Protein AF-A0A1I5ARP0-F1 (afdb_monomer)

pLDDT: mean 75.8, std 14.24, range [38.06, 91.44]

InterPro domains:
  IPR007539 Domain of unknown function DUF551 [PF04448] (10-69)

Sequence (82 aa):
ENKKTQGIPWVSVKERMPEDDGGFSPLCLVYYTYTGGYGQSITSIGYDWWDSDKDEWTKHDNSEVTHWCYMDDIPAPVTQEN

Nearest PDB structures (foldseek):
  5zlu-assembly1_m  TM=5.055E-01  e=8.424E+00  Thermus thermophilus HB8
  7ohp-assembly1_S  TM=3.778E-01  e=9.456E+00  Saccharomyces cerevisiae S288C
  5i2s-assembly1_A  TM=2.481E-01  e=4.462E+00  Vesicular stomatitis Indiana virus strain Mudd-Summers

Mean predicted aligned error: 8.74 Å

Foldseek 3Di:
DPPPQPDAPKDFVVVDDDDDPPPFFFKKWFWWWDQDPVRDIDIDIDIDTDDVPPVVVVVCVVTMTTIIDGPVRNDDDDDPPD

Radius of gyration: 15.47 Å; Cα contacts (8 Å, |Δi|>4): 114; chains: 1; bounding box: 44×41×32 Å

Structure (mmCIF, N/CA/C/O backbone):
data_AF-A0A1I5ARP0-F1
#
_entry.id   AF-A0A1I5ARP0-F1
#
loop_
_atom_site.group_PDB
_atom_site.id
_atom_site.type_symbol
_atom_site.label_atom_id
_atom_site.label_alt_id
_atom_site.label_comp_id
_atom_site.label_asym_id
_atom_site.label_entity_id
_atom_site.label_seq_id
_atom_site.pdbx_PDB_ins_code
_atom_site.Cartn_x
_atom_site.Cartn_y
_atom_site.Cartn_z
_atom_site.occupancy
_atom_site.B_iso_or_equiv
_atom_site.auth_seq_id
_atom_site.auth_comp_id
_atom_site.auth_asym_id
_atom_site.auth_atom_id
_atom_site.pdbx_PDB_model_num
ATOM 1 N N . GLU A 1 1 ? -22.201 -18.635 13.906 1.00 38.06 1 GLU A N 1
ATOM 2 C CA . GLU A 1 1 ? -20.785 -18.222 13.816 1.00 38.06 1 GLU A CA 1
ATOM 3 C C . GLU A 1 1 ? -20.690 -16.821 13.238 1.00 38.06 1 GLU A C 1
ATOM 5 O O . GLU A 1 1 ? -21.390 -16.519 12.279 1.00 38.06 1 GLU A O 1
ATOM 10 N N . ASN A 1 2 ? -19.880 -15.953 13.845 1.00 38.34 2 ASN A N 1
ATOM 11 C CA . ASN A 1 2 ? -19.624 -14.608 13.335 1.00 38.34 2 ASN A CA 1
ATOM 12 C C . ASN A 1 2 ? -18.767 -14.760 12.069 1.00 38.34 2 ASN A C 1
ATOM 14 O O . ASN A 1 2 ? -17.605 -15.159 12.177 1.00 38.34 2 ASN A O 1
ATOM 18 N N . LYS A 1 3 ? -19.339 -14.521 10.881 1.00 43.78 3 LYS A N 1
ATOM 19 C CA . LYS A 1 3 ? -18.591 -14.510 9.616 1.00 43.78 3 LYS A CA 1
ATOM 20 C C . LYS A 1 3 ? -17.537 -13.406 9.727 1.00 43.78 3 LYS A C 1
ATOM 22 O O . LYS A 1 3 ? -17.854 -12.233 9.566 1.00 43.78 3 LYS A O 1
ATOM 27 N N . LYS A 1 4 ? -16.299 -13.773 10.078 1.00 49.19 4 LYS A N 1
ATOM 28 C CA . LYS A 1 4 ? -15.154 -12.864 10.015 1.00 49.19 4 LYS A CA 1
ATOM 29 C C . LYS A 1 4 ? -15.045 -12.429 8.558 1.00 49.19 4 LYS A C 1
ATOM 31 O O . LYS A 1 4 ? -14.709 -13.249 7.710 1.00 49.19 4 LYS A O 1
ATOM 36 N N . THR A 1 5 ? -15.353 -11.172 8.266 1.00 53.78 5 THR A N 1
ATOM 37 C CA . TH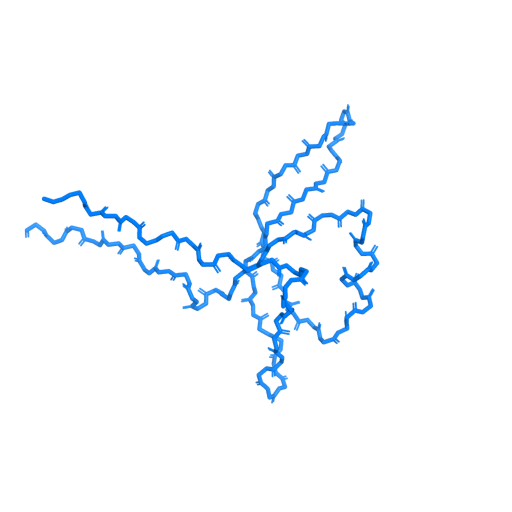R A 1 5 ? -14.865 -10.522 7.051 1.00 53.78 5 THR A CA 1
ATOM 38 C C . THR A 1 5 ? -13.358 -10.753 7.019 1.00 53.78 5 THR A C 1
ATOM 40 O O . THR A 1 5 ? -12.660 -10.310 7.935 1.00 53.78 5 THR A O 1
ATOM 43 N N . GLN A 1 6 ? -12.864 -11.527 6.048 1.00 64.19 6 GLN A N 1
ATOM 44 C CA . GLN A 1 6 ? -11.429 -11.599 5.793 1.00 64.19 6 GLN A CA 1
ATOM 45 C C . GLN A 1 6 ? -10.989 -10.161 5.505 1.00 64.19 6 GLN A C 1
ATOM 47 O O . GLN A 1 6 ? -11.528 -9.513 4.612 1.00 64.19 6 GLN A O 1
ATOM 52 N N . GLY A 1 7 ? -10.143 -9.609 6.374 1.00 79.50 7 GLY A N 1
ATOM 53 C CA . GLY A 1 7 ? -9.648 -8.247 6.214 1.00 79.50 7 GLY A CA 1
ATOM 54 C C . GLY A 1 7 ? -8.771 -8.142 4.970 1.00 79.50 7 GLY A C 1
ATOM 55 O O . GLY A 1 7 ? -8.241 -9.146 4.498 1.00 79.50 7 GLY A O 1
ATOM 56 N N . ILE A 1 8 ? -8.609 -6.921 4.464 1.00 86.56 8 ILE A N 1
ATOM 57 C CA . ILE A 1 8 ? -7.671 -6.627 3.377 1.00 86.56 8 ILE A CA 1
ATOM 58 C C . ILE A 1 8 ? -6.254 -7.056 3.812 1.00 86.56 8 ILE A C 1
ATOM 60 O O . ILE A 1 8 ? -5.844 -6.698 4.925 1.00 86.56 8 ILE A O 1
ATOM 64 N N . PRO A 1 9 ? -5.509 -7.807 2.980 1.00 90.50 9 PRO A N 1
ATOM 65 C CA . PRO A 1 9 ? -4.189 -8.327 3.327 1.00 90.50 9 PRO A CA 1
ATOM 66 C C . PRO A 1 9 ? -3.105 -7.255 3.148 1.00 90.50 9 PRO A C 1
ATOM 68 O O . PRO A 1 9 ? -2.271 -7.324 2.252 1.00 90.50 9 PRO A O 1
ATOM 71 N N . TRP A 1 10 ? -3.131 -6.234 4.002 1.00 90.38 10 TRP A N 1
ATOM 72 C CA . TRP A 1 10 ? -2.151 -5.151 3.975 1.00 90.38 10 TRP A CA 1
ATOM 73 C C . TRP A 1 10 ? -0.720 -5.658 4.195 1.00 90.38 10 TRP A C 1
ATOM 75 O O . TRP A 1 10 ? -0.437 -6.344 5.176 1.00 90.38 10 TRP A O 1
ATOM 85 N N . VAL A 1 11 ? 0.187 -5.240 3.318 1.00 89.56 11 VAL A N 1
ATOM 86 C CA . VAL A 1 11 ? 1.632 -5.466 3.380 1.00 89.56 11 VAL A CA 1
ATOM 87 C C . VAL A 1 11 ? 2.316 -4.132 3.638 1.00 89.56 11 VAL A C 1
ATOM 89 O O . VAL A 1 11 ? 2.034 -3.141 2.966 1.00 89.56 11 VAL A O 1
ATOM 92 N N . SER A 1 12 ? 3.217 -4.087 4.616 1.00 86.75 12 SER A N 1
ATOM 93 C CA . SER A 1 12 ? 4.025 -2.894 4.872 1.00 86.75 12 SER A CA 1
ATOM 94 C C . SER A 1 12 ? 5.054 -2.702 3.758 1.00 86.75 12 SER A C 1
ATOM 96 O O . SER A 1 12 ? 5.815 -3.621 3.451 1.00 86.75 12 SER A O 1
ATOM 98 N N . VAL A 1 13 ? 5.157 -1.483 3.219 1.00 80.75 13 VAL A N 1
ATOM 99 C CA . VAL A 1 13 ? 6.186 -1.134 2.213 1.00 80.75 13 VAL A CA 1
ATOM 100 C C . VAL A 1 13 ? 7.615 -1.342 2.735 1.00 80.75 13 VAL A C 1
ATOM 102 O O . VAL A 1 13 ? 8.543 -1.547 1.958 1.00 80.75 13 VAL A O 1
ATOM 105 N N . LYS A 1 14 ? 7.802 -1.321 4.064 1.00 81.19 14 LYS A N 1
ATOM 106 C CA . LYS A 1 14 ? 9.100 -1.572 4.713 1.00 81.19 14 LYS A CA 1
ATOM 107 C C . LYS A 1 14 ? 9.477 -3.049 4.739 1.00 81.19 14 LYS A C 1
ATOM 109 O O . LYS A 1 14 ? 10.655 -3.368 4.850 1.00 81.19 14 LYS A O 1
ATOM 114 N N . GLU A 1 15 ? 8.488 -3.936 4.701 1.00 85.25 15 GLU A N 1
ATOM 115 C CA . GLU A 1 15 ? 8.711 -5.382 4.695 1.00 85.25 15 GLU A CA 1
ATOM 116 C C . GLU A 1 15 ? 8.962 -5.875 3.277 1.00 85.25 15 GLU A C 1
ATOM 118 O O . GLU A 1 15 ? 9.904 -6.629 3.034 1.00 85.25 15 GLU A O 1
ATOM 123 N N . ARG A 1 16 ? 8.115 -5.442 2.338 1.00 84.62 16 ARG A N 1
ATOM 124 C CA . ARG A 1 16 ? 8.202 -5.837 0.937 1.00 84.62 16 ARG A CA 1
ATOM 125 C C . ARG A 1 16 ? 7.516 -4.807 0.050 1.00 84.62 16 ARG A C 1
ATOM 127 O O . ARG A 1 16 ? 6.451 -4.299 0.391 1.00 84.62 16 ARG A O 1
ATOM 134 N N . MET A 1 17 ? 8.105 -4.570 -1.113 1.00 82.00 17 MET A N 1
ATOM 135 C CA . MET A 1 17 ? 7.500 -3.805 -2.200 1.00 82.00 17 MET A CA 1
ATOM 136 C C . MET A 1 17 ? 6.805 -4.746 -3.199 1.00 82.00 17 MET A C 1
ATOM 138 O O . MET A 1 17 ? 7.224 -5.903 -3.295 1.00 82.00 17 MET A O 1
ATOM 142 N N . PRO A 1 18 ? 5.779 -4.298 -3.942 1.00 80.38 18 PRO A N 1
ATOM 143 C CA . PRO A 1 18 ? 5.207 -5.092 -5.021 1.00 80.38 18 PRO A CA 1
ATOM 144 C C . PRO A 1 18 ? 6.271 -5.534 -6.035 1.00 80.38 18 PRO A C 1
ATOM 146 O O . PRO A 1 18 ? 7.315 -4.901 -6.216 1.00 80.38 18 PRO A O 1
ATOM 149 N N . GLU A 1 19 ? 6.020 -6.669 -6.669 1.00 81.38 19 GLU A N 1
ATOM 150 C CA . GLU A 1 19 ? 6.899 -7.267 -7.671 1.00 81.38 19 GLU A CA 1
ATOM 151 C C . GLU A 1 19 ? 6.282 -7.055 -9.054 1.00 81.38 19 GLU A C 1
ATOM 153 O O . GLU A 1 19 ? 5.069 -7.155 -9.209 1.00 81.38 19 GLU A O 1
ATOM 158 N N . ASP A 1 20 ? 7.112 -6.739 -10.047 1.00 71.19 20 ASP A N 1
ATOM 159 C CA . ASP A 1 20 ? 6.683 -6.666 -11.447 1.00 71.19 20 ASP A CA 1
ATOM 160 C C . ASP A 1 20 ? 6.368 -8.083 -11.954 1.00 71.19 20 ASP A C 1
ATOM 162 O O . ASP A 1 20 ? 7.225 -8.971 -11.884 1.00 71.19 20 ASP A O 1
ATOM 166 N N . ASP A 1 21 ? 5.150 -8.299 -12.455 1.00 67.00 21 ASP A N 1
ATOM 167 C CA . ASP A 1 21 ? 4.707 -9.587 -12.999 1.00 67.00 21 ASP A CA 1
ATOM 168 C C . ASP A 1 21 ? 4.972 -9.671 -14.510 1.00 67.00 21 ASP A C 1
ATOM 170 O O . ASP A 1 21 ? 4.072 -9.703 -15.350 1.00 67.00 21 ASP A O 1
ATOM 174 N N . GLY A 1 22 ? 6.254 -9.679 -14.876 1.00 63.88 22 GLY A N 1
ATOM 175 C CA . GLY A 1 22 ? 6.668 -9.989 -16.245 1.00 63.88 22 GLY A CA 1
ATOM 176 C C . GLY A 1 22 ? 6.354 -8.908 -17.285 1.00 63.88 22 GLY A C 1
ATOM 177 O O . GLY A 1 22 ? 6.220 -9.239 -18.466 1.00 63.88 22 GLY A O 1
ATOM 178 N N . GLY A 1 23 ? 6.292 -7.633 -16.881 1.00 67.56 23 GLY A N 1
ATOM 179 C CA . GLY A 1 23 ? 6.222 -6.481 -17.787 1.00 67.56 23 GLY A CA 1
ATOM 180 C C . GLY A 1 23 ? 4.949 -5.643 -17.675 1.00 67.56 23 GLY A C 1
ATOM 181 O O . GLY A 1 23 ? 4.771 -4.717 -18.470 1.00 67.56 23 GLY A O 1
ATOM 182 N N . PHE A 1 24 ? 4.077 -5.945 -16.712 1.00 71.81 24 PHE A N 1
ATOM 183 C CA . PHE A 1 24 ? 2.935 -5.107 -16.365 1.00 71.81 24 PHE A CA 1
ATOM 184 C C . PHE A 1 24 ? 3.025 -4.691 -14.902 1.00 71.81 24 PHE A C 1
ATOM 186 O O . PHE A 1 24 ? 3.063 -5.527 -14.002 1.00 71.81 24 PHE A O 1
ATOM 193 N N . SER A 1 25 ? 2.985 -3.380 -14.679 1.00 77.50 25 SER A N 1
ATOM 194 C CA . SER A 1 25 ? 2.819 -2.796 -13.355 1.00 77.50 25 SER A CA 1
ATOM 195 C C . SER A 1 25 ? 1.546 -3.330 -12.695 1.00 77.50 25 SER A C 1
ATOM 197 O O . SER A 1 25 ? 0.460 -3.109 -13.243 1.00 77.50 25 SER A O 1
ATOM 199 N N . PRO A 1 26 ? 1.625 -4.024 -11.546 1.00 83.12 26 PRO A N 1
ATOM 200 C CA . PRO A 1 26 ? 0.429 -4.477 -10.855 1.00 83.12 26 PRO A CA 1
ATOM 201 C C . PRO A 1 26 ? -0.347 -3.290 -10.271 1.00 83.12 26 PRO A C 1
ATOM 203 O O . PRO A 1 26 ? 0.238 -2.291 -9.845 1.00 83.12 26 PRO A O 1
ATOM 206 N N . LEU A 1 27 ? -1.678 -3.407 -10.232 1.00 86.81 27 LEU A N 1
ATOM 207 C CA . LEU A 1 27 ? -2.545 -2.429 -9.574 1.00 86.81 27 LEU A CA 1
ATOM 208 C C . LEU A 1 27 ? -2.639 -2.734 -8.078 1.00 86.81 27 LEU A C 1
ATOM 210 O O . LEU A 1 27 ? -3.089 -3.810 -7.670 1.00 86.81 27 LEU A O 1
ATOM 214 N N . CYS A 1 28 ? -2.281 -1.751 -7.264 1.00 88.69 28 CYS A N 1
ATOM 215 C CA . CYS A 1 28 ? -2.270 -1.854 -5.816 1.00 88.69 28 CYS A CA 1
ATOM 216 C C . CYS A 1 28 ? -3.314 -0.926 -5.191 1.00 88.69 28 CYS A C 1
ATOM 218 O O . CYS A 1 28 ? -3.516 0.213 -5.615 1.00 88.69 28 CYS A O 1
ATOM 220 N N . LEU A 1 29 ? -3.946 -1.404 -4.123 1.00 90.56 29 LEU A N 1
ATOM 221 C CA . LEU A 1 29 ? -4.619 -0.553 -3.152 1.00 90.56 29 LEU A CA 1
ATOM 222 C C . LEU A 1 29 ? -3.570 -0.075 -2.147 1.00 90.56 29 LEU A C 1
ATOM 224 O O . LEU A 1 29 ? -2.871 -0.900 -1.561 1.00 90.56 29 LEU A O 1
ATOM 228 N N . VAL A 1 30 ? -3.476 1.231 -1.915 1.00 88.25 30 VAL A N 1
ATOM 229 C CA . VAL A 1 30 ? -2.467 1.834 -1.035 1.00 88.25 30 VAL A CA 1
ATOM 230 C C . VAL A 1 30 ? -3.112 2.559 0.139 1.00 88.25 30 VAL A C 1
ATOM 232 O O . VAL A 1 30 ? -4.128 3.231 -0.017 1.00 88.25 30 VAL A O 1
ATOM 235 N N . TYR A 1 31 ? -2.518 2.438 1.324 1.00 88.19 31 TYR A N 1
ATOM 236 C CA . TYR A 1 31 ? -2.901 3.187 2.519 1.00 88.19 31 TYR A CA 1
ATOM 237 C C . TYR A 1 31 ? -1.885 4.289 2.774 1.00 88.19 31 TYR A C 1
ATOM 239 O O . TYR A 1 31 ? -0.698 4.002 2.979 1.00 88.19 31 TYR A O 1
ATOM 247 N N . TYR A 1 32 ? -2.353 5.536 2.799 1.00 85.50 32 TYR A N 1
ATOM 248 C CA . TYR A 1 32 ? -1.473 6.688 2.758 1.00 85.50 32 TYR A CA 1
ATOM 249 C C . TYR A 1 32 ? -1.859 7.845 3.684 1.00 85.50 32 TYR A C 1
ATOM 251 O O . TYR A 1 32 ? -3.014 7.964 4.079 1.00 85.50 32 TYR A O 1
ATOM 259 N N . THR A 1 33 ? -0.883 8.678 4.066 1.00 84.56 33 THR A N 1
ATOM 260 C CA . THR A 1 33 ? -1.032 9.788 5.027 1.00 84.56 33 THR A CA 1
ATOM 261 C C . THR A 1 33 ? -0.507 11.111 4.487 1.00 84.56 33 THR A C 1
ATOM 263 O O . THR A 1 33 ? 0.705 11.285 4.431 1.00 84.56 33 THR A O 1
ATOM 266 N N . TYR A 1 34 ? -1.384 12.061 4.169 1.00 81.25 34 TYR A N 1
ATOM 267 C CA . TYR A 1 34 ? -1.013 13.366 3.609 1.00 81.25 34 TYR A 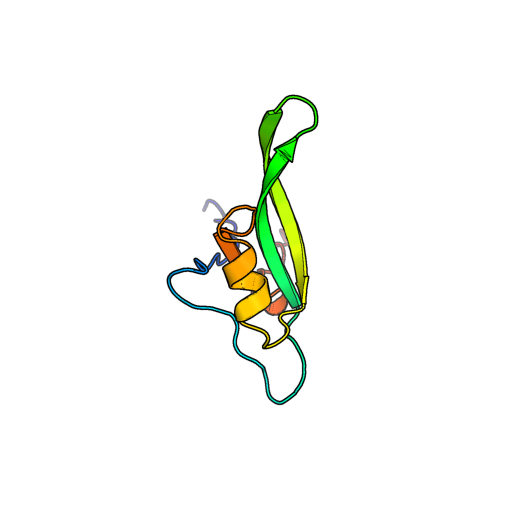CA 1
ATOM 268 C C . TYR A 1 34 ? -1.284 14.516 4.580 1.00 81.25 34 TYR A C 1
ATOM 270 O O . TYR A 1 34 ? -2.075 14.386 5.517 1.00 81.25 34 TYR A O 1
ATOM 278 N N . THR A 1 35 ? -0.652 15.671 4.359 1.00 83.75 35 THR A N 1
ATOM 279 C CA . THR A 1 35 ? -0.965 16.890 5.124 1.00 83.75 35 THR A CA 1
ATOM 280 C C . THR A 1 35 ? -2.142 17.620 4.478 1.00 83.75 35 THR A C 1
ATOM 282 O O . THR A 1 35 ? -2.055 18.102 3.351 1.00 83.75 35 THR A O 1
ATOM 285 N N . GLY A 1 36 ? -3.261 17.702 5.193 1.00 81.25 36 GLY A N 1
ATOM 286 C CA . GLY A 1 36 ? -4.459 18.421 4.774 1.00 81.25 36 GLY A CA 1
ATOM 287 C C . GLY A 1 36 ? -4.291 19.943 4.787 1.00 81.25 36 GLY A C 1
ATOM 288 O O . GLY A 1 36 ? -3.349 20.489 5.358 1.00 81.25 36 GLY A O 1
ATOM 289 N N . GLY A 1 37 ? -5.258 20.654 4.197 1.00 83.94 37 GLY A N 1
ATOM 290 C CA . GLY A 1 37 ? -5.208 22.114 4.014 1.00 83.94 37 GLY A CA 1
ATOM 291 C C . GLY A 1 37 ? -5.150 22.966 5.293 1.00 83.94 37 GLY A C 1
ATOM 292 O O . GLY A 1 37 ? -4.899 24.164 5.197 1.00 83.94 37 GLY A O 1
ATOM 293 N N . TYR A 1 38 ? -5.347 22.377 6.477 1.00 89.69 38 TYR A N 1
ATOM 294 C CA . TYR A 1 38 ? -5.184 23.042 7.777 1.00 89.69 38 TYR A CA 1
ATOM 295 C C . TYR A 1 38 ? -3.973 22.514 8.568 1.00 89.69 38 TYR A C 1
ATOM 297 O O . TYR A 1 38 ? -3.888 22.722 9.776 1.00 89.69 38 TYR A O 1
ATOM 305 N N . GLY A 1 39 ? -3.033 21.828 7.907 1.00 84.81 39 GLY A N 1
ATOM 306 C CA . GLY A 1 39 ? -1.826 21.283 8.536 1.00 84.81 39 GLY A CA 1
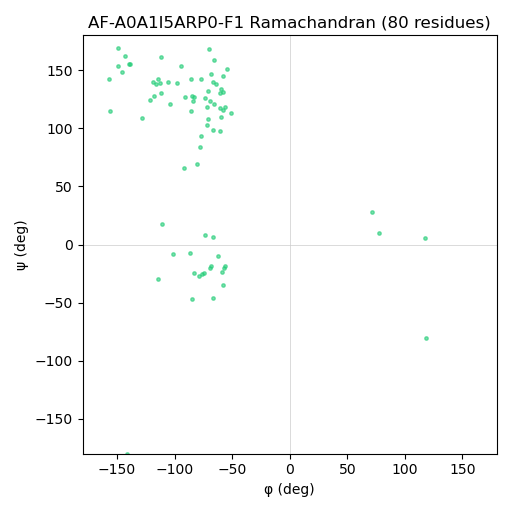ATOM 307 C C . GLY A 1 39 ? -2.048 19.999 9.343 1.00 84.81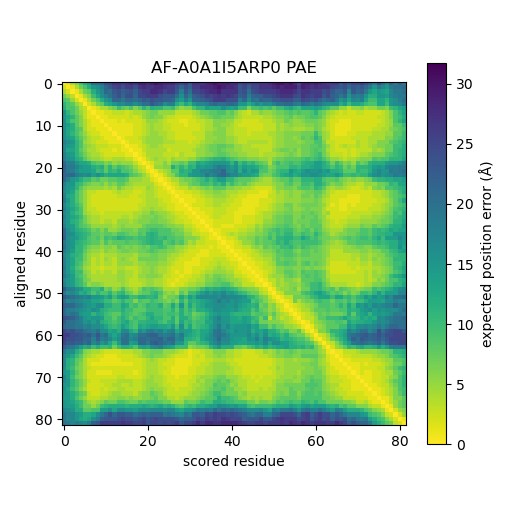 39 GLY A C 1
ATOM 308 O O . GLY A 1 39 ? -1.154 19.573 10.068 1.00 84.81 39 GLY A O 1
ATOM 309 N N . GLN A 1 40 ? -3.225 19.378 9.249 1.00 88.06 40 GLN A N 1
ATOM 310 C CA . GLN A 1 40 ? -3.529 18.110 9.906 1.00 88.06 40 GLN A CA 1
ATOM 311 C C . GLN A 1 40 ? -3.084 16.915 9.057 1.00 88.06 40 GLN A C 1
ATOM 313 O O . GLN A 1 40 ? -3.264 16.925 7.843 1.00 88.06 40 GLN A O 1
ATOM 318 N N . SER A 1 41 ? -2.571 15.855 9.682 1.00 86.25 41 SER A N 1
ATOM 319 C CA . SER A 1 41 ? -2.327 14.583 8.992 1.00 86.25 41 SER A CA 1
ATOM 320 C C . SER A 1 41 ? -3.651 13.865 8.719 1.00 86.25 41 SER A C 1
ATOM 322 O O . SER A 1 41 ? -4.442 13.649 9.637 1.00 86.25 41 SER A O 1
ATOM 324 N N . ILE A 1 42 ? -3.894 13.495 7.464 1.00 85.06 42 ILE A N 1
ATOM 325 C CA . ILE A 1 42 ? -5.085 12.774 7.010 1.00 85.06 42 ILE A CA 1
ATOM 326 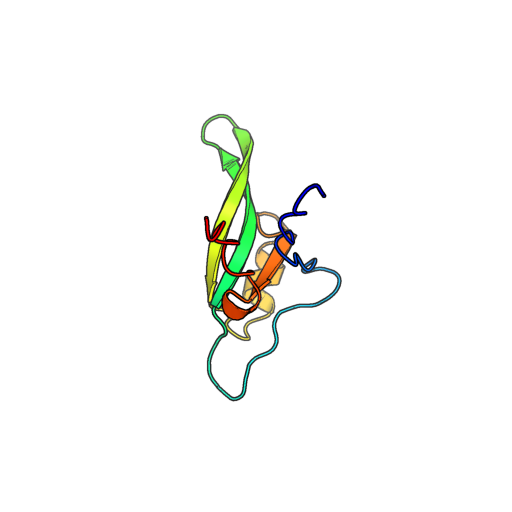C C . ILE A 1 42 ? -4.642 11.435 6.447 1.00 85.06 42 ILE A C 1
ATOM 328 O O . ILE A 1 42 ? -3.784 11.395 5.571 1.00 85.06 42 ILE A O 1
ATOM 332 N N . THR A 1 43 ? -5.253 10.353 6.921 1.00 87.38 43 THR A N 1
ATOM 333 C CA . THR A 1 43 ? -5.053 9.018 6.361 1.00 87.38 43 THR A CA 1
ATOM 334 C C . THR A 1 43 ? -6.174 8.664 5.390 1.00 87.38 43 THR A C 1
ATOM 336 O O . THR A 1 43 ? -7.342 8.963 5.640 1.00 87.38 43 THR A O 1
ATOM 339 N N . SER A 1 44 ? -5.831 8.033 4.270 1.00 87.31 44 SER A N 1
ATOM 340 C CA . SER A 1 44 ? -6.786 7.614 3.247 1.00 87.31 44 SER A CA 1
ATOM 341 C C . SER A 1 44 ? -6.312 6.351 2.529 1.00 87.31 44 SER A C 1
ATOM 343 O O . SER A 1 44 ? -5.178 5.903 2.695 1.00 87.31 44 SER A O 1
ATOM 345 N N . ILE A 1 45 ? -7.211 5.767 1.742 1.00 89.69 45 ILE A N 1
ATOM 346 C CA . ILE A 1 45 ? -6.933 4.647 0.849 1.00 89.69 45 ILE A CA 1
ATOM 347 C C . ILE A 1 45 ? -7.074 5.136 -0.595 1.00 89.69 45 ILE A C 1
ATOM 349 O O . ILE A 1 45 ? -7.985 5.907 -0.899 1.00 89.69 45 ILE A O 1
ATOM 353 N N . GLY A 1 46 ? -6.169 4.707 -1.471 1.00 87.19 46 GLY A N 1
ATOM 354 C CA . GLY A 1 46 ? -6.145 5.061 -2.889 1.00 87.19 46 GLY A CA 1
ATOM 355 C C . GLY A 1 46 ? -5.737 3.882 -3.763 1.00 87.19 46 GLY A C 1
ATOM 356 O O . GLY A 1 46 ? -5.471 2.792 -3.257 1.00 87.19 46 GLY A O 1
ATOM 357 N N .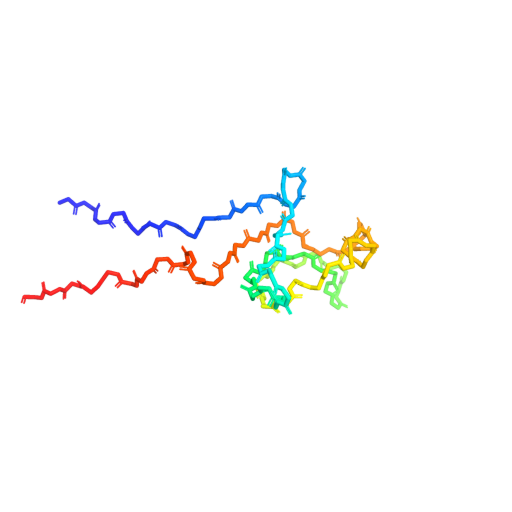 TYR A 1 47 ? -5.685 4.114 -5.070 1.00 86.19 47 TYR A N 1
ATOM 358 C CA . TYR A 1 47 ? -5.206 3.141 -6.046 1.00 86.19 47 TYR A CA 1
ATOM 359 C C . TYR A 1 47 ? -3.959 3.680 -6.719 1.00 86.19 47 TYR A C 1
ATOM 361 O O . TYR A 1 47 ? -3.938 4.858 -7.077 1.00 86.19 47 TYR A O 1
ATOM 369 N N . ASP A 1 48 ? -2.975 2.813 -6.917 1.00 81.00 48 ASP A N 1
ATOM 370 C CA . ASP A 1 48 ? -1.759 3.167 -7.631 1.00 81.00 48 ASP A CA 1
ATOM 371 C C . ASP A 1 48 ? -1.212 1.986 -8.437 1.00 81.00 48 ASP A C 1
ATOM 373 O O . ASP A 1 48 ? -1.384 0.826 -8.052 1.00 81.00 48 ASP A O 1
ATOM 377 N N . TRP A 1 49 ? -0.573 2.284 -9.563 1.00 79.69 49 TRP A N 1
ATOM 378 C CA . TRP A 1 49 ? 0.107 1.292 -10.389 1.00 79.69 49 TRP A CA 1
ATOM 379 C C . TRP A 1 49 ? 1.557 1.201 -9.938 1.00 79.69 49 TRP A C 1
ATOM 381 O O . TRP A 1 49 ? 2.258 2.205 -9.888 1.00 79.69 49 TRP A O 1
ATOM 391 N N . TRP A 1 50 ? 2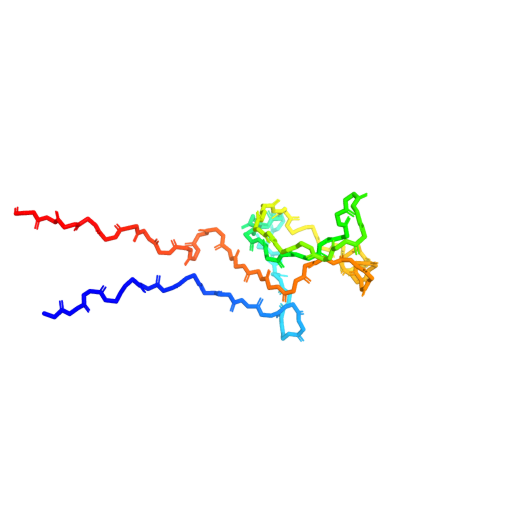.024 -0.005 -9.631 1.00 73.06 50 TRP A N 1
ATOM 392 C CA . TRP A 1 50 ? 3.417 -0.201 -9.256 1.00 73.06 50 TRP A CA 1
ATOM 393 C C . TRP A 1 50 ? 4.312 -0.175 -10.494 1.00 73.06 50 TRP A C 1
ATOM 395 O O . TRP A 1 50 ? 4.505 -1.196 -11.162 1.00 73.06 50 TRP A O 1
ATOM 405 N N . ASP A 1 51 ? 4.861 0.984 -10.832 1.00 68.31 51 ASP A N 1
ATOM 406 C CA . ASP A 1 51 ? 6.007 1.036 -11.721 1.00 68.31 51 ASP A CA 1
ATOM 407 C C . ASP A 1 51 ? 7.274 0.648 -10.949 1.00 68.31 51 ASP A C 1
ATOM 409 O O . ASP A 1 51 ? 7.452 0.900 -9.761 1.00 68.31 51 ASP A O 1
ATOM 413 N N . SER A 1 52 ? 8.168 -0.081 -11.607 1.00 61.50 52 SER A N 1
ATOM 414 C CA . SER A 1 52 ? 9.376 -0.624 -10.980 1.00 61.50 52 SER A CA 1
ATOM 415 C C . SER A 1 52 ? 10.390 0.451 -10.543 1.00 61.50 52 SER A C 1
ATOM 417 O O . SER A 1 52 ? 11.503 0.100 -10.134 1.00 61.50 52 SER A O 1
ATOM 419 N N . ASP A 1 53 ? 10.045 1.740 -10.639 1.00 67.69 53 ASP A N 1
ATOM 420 C CA . ASP A 1 53 ? 10.871 2.844 -10.166 1.00 67.69 53 ASP A CA 1
ATOM 421 C C . ASP A 1 53 ? 10.767 2.977 -8.638 1.00 67.69 53 ASP A C 1
ATOM 423 O O . ASP A 1 53 ? 10.029 3.772 -8.053 1.00 67.69 53 ASP A O 1
ATOM 427 N N . LYS A 1 54 ? 11.587 2.166 -7.967 1.00 63.12 54 LYS A N 1
ATOM 428 C CA . LYS A 1 54 ? 11.750 2.164 -6.508 1.00 63.12 54 LYS A CA 1
ATOM 429 C C . LYS A 1 54 ? 12.163 3.535 -5.953 1.00 63.12 54 LYS A C 1
ATOM 431 O O . LYS A 1 54 ? 11.981 3.776 -4.754 1.00 63.12 54 LYS A O 1
ATOM 436 N N . ASP A 1 55 ? 12.720 4.420 -6.782 1.00 63.16 55 ASP A N 1
ATOM 437 C CA . ASP A 1 55 ? 13.153 5.743 -6.350 1.00 63.16 55 ASP A CA 1
ATOM 438 C C . ASP A 1 55 ? 11.977 6.720 -6.226 1.00 63.16 55 ASP A C 1
ATOM 440 O O . ASP A 1 55 ? 12.060 7.642 -5.417 1.00 63.16 55 ASP A O 1
ATOM 444 N N . GLU A 1 56 ? 10.875 6.549 -6.964 1.00 61.09 56 GLU A N 1
ATOM 445 C CA . GLU A 1 56 ? 9.682 7.393 -6.784 1.00 61.09 56 GLU A CA 1
ATOM 446 C C . GLU A 1 56 ? 9.045 7.142 -5.413 1.00 61.09 56 GLU A C 1
ATOM 448 O O . GLU A 1 56 ? 8.851 8.072 -4.630 1.00 61.09 56 GLU A O 1
ATOM 453 N N . TRP A 1 57 ? 8.888 5.876 -5.034 1.00 60.88 57 TRP A N 1
ATOM 454 C CA . TRP A 1 57 ? 8.280 5.458 -3.766 1.00 60.88 57 TRP A CA 1
ATOM 455 C C . TRP A 1 57 ? 9.163 5.667 -2.533 1.00 60.88 57 TRP A C 1
ATOM 457 O O . TRP A 1 57 ? 8.654 5.846 -1.429 1.00 60.88 57 TRP A O 1
ATOM 467 N N . THR A 1 58 ? 10.487 5.710 -2.691 1.00 56.22 58 THR A N 1
ATOM 468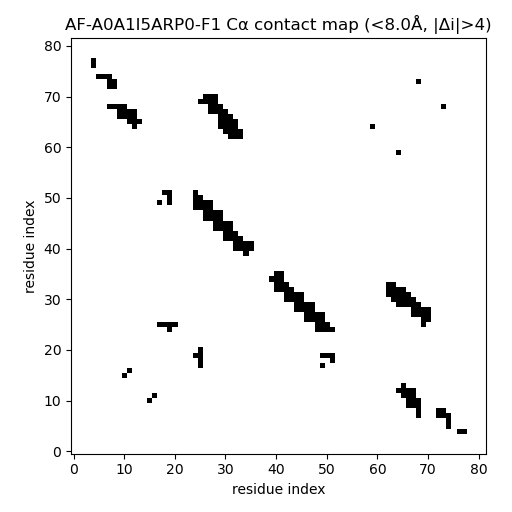 C CA . THR A 1 58 ? 11.391 6.122 -1.602 1.00 56.22 58 THR A CA 1
ATOM 469 C C . THR A 1 58 ? 11.519 7.641 -1.484 1.00 56.22 58 THR A C 1
ATOM 471 O O . THR A 1 58 ? 11.762 8.138 -0.389 1.00 56.22 58 THR A O 1
ATOM 474 N N . LYS A 1 59 ? 11.276 8.423 -2.547 1.00 54.34 59 LYS A N 1
ATOM 475 C CA . LYS A 1 59 ? 11.137 9.894 -2.441 1.00 54.34 59 LYS A CA 1
ATOM 476 C C . LYS A 1 59 ? 9.865 10.308 -1.690 1.00 54.34 59 LYS A C 1
ATOM 478 O O . LYS A 1 59 ? 9.810 11.414 -1.151 1.00 54.34 59 LYS A O 1
ATOM 483 N N . HIS A 1 60 ? 8.900 9.399 -1.576 1.00 55.56 60 HIS A N 1
ATOM 484 C CA . HIS A 1 60 ? 7.733 9.505 -0.702 1.00 55.56 60 HIS A CA 1
ATOM 485 C C . HIS A 1 60 ? 8.044 9.289 0.801 1.00 55.56 60 HIS A C 1
ATOM 487 O O . HIS A 1 60 ? 7.129 9.316 1.618 1.00 55.56 60 HIS A O 1
ATOM 493 N N . ASP A 1 61 ? 9.316 9.186 1.224 1.00 46.59 61 ASP A N 1
ATOM 494 C CA . ASP A 1 61 ? 9.719 9.095 2.649 1.00 46.59 61 ASP A CA 1
ATOM 495 C C . ASP A 1 61 ? 9.207 10.273 3.515 1.00 46.59 61 ASP A C 1
ATOM 497 O O . ASP A 1 61 ? 9.077 10.155 4.732 1.00 46.59 61 ASP A O 1
ATOM 501 N N . ASN A 1 62 ? 8.825 11.395 2.889 1.00 46.34 62 ASN A N 1
ATOM 502 C CA . ASN A 1 62 ? 8.209 12.545 3.564 1.00 46.34 62 ASN A CA 1
ATOM 503 C C . ASN A 1 62 ? 6.680 12.643 3.410 1.00 46.34 62 ASN A C 1
ATOM 505 O O . ASN A 1 62 ? 6.064 13.484 4.064 1.00 46.34 62 ASN A O 1
ATOM 509 N N . SER A 1 63 ? 6.073 11.805 2.569 1.00 54.12 63 SER A N 1
ATOM 510 C CA . SER A 1 63 ? 4.636 11.782 2.316 1.00 54.12 63 SER A CA 1
ATOM 511 C C . SER A 1 63 ? 4.212 10.411 1.803 1.00 54.12 63 SER A C 1
ATOM 513 O O . SER A 1 63 ? 4.476 10.044 0.663 1.00 54.12 63 SER A O 1
ATOM 515 N N . GLU A 1 64 ? 3.397 9.767 2.631 1.00 68.88 64 GLU A N 1
ATOM 516 C CA . GLU A 1 64 ? 2.131 9.180 2.213 1.00 68.88 64 GLU A CA 1
ATOM 517 C C . GLU A 1 64 ? 2.010 7.664 2.371 1.00 68.88 64 GLU A C 1
ATOM 519 O O . GLU A 1 64 ? 1.411 7.267 3.369 1.00 68.88 64 GLU A O 1
ATOM 524 N N . VAL A 1 65 ? 2.517 6.795 1.502 1.00 77.12 65 VAL A N 1
ATOM 525 C CA . VAL A 1 65 ? 2.094 5.376 1.520 1.00 77.12 65 VAL A CA 1
ATOM 526 C C . VAL A 1 65 ? 2.848 4.523 2.554 1.00 77.12 65 VAL A C 1
ATOM 528 O O . VAL A 1 65 ? 4.071 4.462 2.570 1.00 77.12 65 VAL A O 1
ATOM 531 N N . THR A 1 66 ? 2.110 3.810 3.414 1.00 83.75 66 THR A N 1
ATOM 532 C CA . THR A 1 66 ? 2.685 2.931 4.458 1.00 83.75 66 THR A CA 1
ATOM 533 C C . THR A 1 66 ? 2.387 1.452 4.242 1.00 83.75 66 THR A C 1
ATOM 535 O O . THR A 1 66 ? 3.182 0.601 4.646 1.00 83.75 66 THR A O 1
ATOM 538 N N . HIS A 1 67 ? 1.252 1.139 3.618 1.00 89.12 67 HIS A N 1
ATOM 539 C CA . HIS A 1 67 ? 0.833 -0.228 3.349 1.00 89.12 67 HIS A CA 1
ATOM 540 C C . HIS A 1 67 ? 0.213 -0.328 1.964 1.00 89.12 67 HIS A C 1
ATOM 542 O O . HIS A 1 67 ? -0.334 0.648 1.450 1.00 89.12 67 HIS A O 1
ATOM 548 N N . TRP A 1 68 ? 0.263 -1.521 1.393 1.00 89.69 68 TRP A N 1
ATOM 549 C CA . TRP A 1 68 ? -0.313 -1.829 0.096 1.00 89.69 68 TRP A CA 1
ATOM 550 C C . TRP A 1 68 ? -0.910 -3.240 0.080 1.00 89.69 68 TRP A C 1
ATOM 552 O O . TRP A 1 68 ? -0.600 -4.058 0.943 1.00 89.69 68 TRP A O 1
ATOM 562 N N . CYS A 1 69 ? -1.770 -3.538 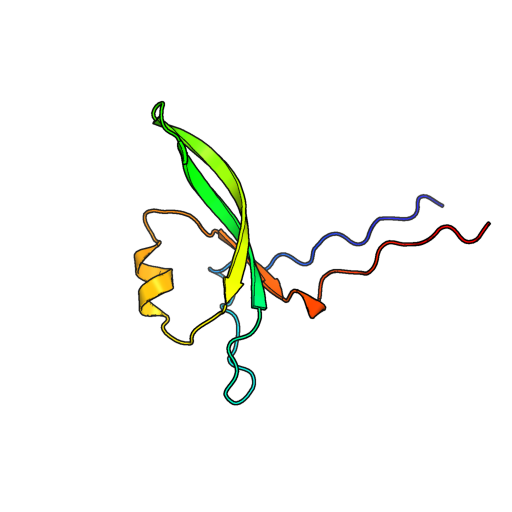-0.887 1.00 91.31 69 CYS A N 1
ATOM 563 C CA . CYS A 1 69 ? -2.130 -4.906 -1.262 1.00 91.31 69 CYS A CA 1
ATOM 564 C C . CYS A 1 69 ? -2.459 -4.951 -2.755 1.00 91.31 69 CYS A C 1
ATOM 566 O O . CYS A 1 69 ? -2.859 -3.931 -3.326 1.00 91.31 69 CYS A O 1
ATOM 568 N N . TYR A 1 70 ? -2.291 -6.108 -3.392 1.00 91.44 70 TYR A N 1
ATOM 569 C CA . TYR A 1 70 ? -2.761 -6.277 -4.762 1.00 91.44 70 TYR A CA 1
ATOM 570 C C . TYR A 1 70 ? -4.285 -6.229 -4.788 1.00 91.44 70 TYR A C 1
ATOM 572 O O . TYR A 1 70 ? -4.944 -6.793 -3.914 1.00 91.44 70 TYR A O 1
ATOM 580 N N . MET A 1 71 ? -4.855 -5.575 -5.799 1.00 88.62 71 MET A N 1
ATOM 581 C CA . MET A 1 71 ? -6.313 -5.542 -5.960 1.00 88.62 71 MET A CA 1
ATOM 582 C C . MET A 1 71 ? -6.920 -6.941 -6.071 1.00 88.62 71 MET A C 1
ATOM 584 O O . MET A 1 71 ? -8.002 -7.178 -5.538 1.00 88.62 71 MET A O 1
ATOM 588 N N . ASP A 1 72 ? -6.194 -7.867 -6.697 1.00 87.56 72 ASP A N 1
ATOM 589 C CA . ASP A 1 72 ? -6.615 -9.259 -6.861 1.00 87.56 72 ASP A CA 1
ATOM 590 C C . ASP A 1 72 ? -6.621 -10.051 -5.541 1.00 87.56 72 ASP A C 1
ATOM 592 O O . ASP A 1 72 ? -7.331 -11.050 -5.426 1.00 87.56 72 ASP A O 1
ATOM 596 N N . ASP A 1 73 ? -5.891 -9.584 -4.521 1.00 88.88 73 ASP A N 1
ATOM 597 C CA . ASP A 1 73 ? -5.848 -10.212 -3.196 1.00 88.88 73 ASP A CA 1
ATOM 598 C C . ASP A 1 73 ? -6.983 -9.729 -2.275 1.00 88.88 73 ASP A C 1
ATOM 600 O O . ASP A 1 73 ? -7.161 -10.251 -1.168 1.00 88.88 73 ASP A O 1
ATOM 604 N N . ILE A 1 74 ? -7.761 -8.723 -2.693 1.00 87.44 74 ILE A N 1
ATOM 605 C CA . ILE A 1 74 ? -8.884 -8.220 -1.902 1.00 87.44 74 ILE A CA 1
ATOM 606 C C . ILE A 1 74 ? -10.009 -9.265 -1.943 1.00 87.44 74 ILE A C 1
ATOM 608 O O . ILE A 1 74 ? -10.558 -9.546 -3.012 1.00 87.44 74 ILE A O 1
ATOM 612 N N . PRO A 1 75 ? -10.406 -9.838 -0.792 1.00 85.06 75 PRO A N 1
ATOM 613 C CA . PRO A 1 75 ? -11.411 -10.886 -0.776 1.00 85.06 75 PRO A CA 1
ATOM 614 C C . PRO A 1 75 ? -12.758 -10.356 -1.268 1.00 85.06 75 PRO A C 1
ATOM 616 O O . PRO A 1 75 ? -13.211 -9.276 -0.873 1.00 85.06 75 PRO A O 1
ATOM 619 N N . ALA A 1 76 ? -13.435 -11.158 -2.090 1.00 83.75 76 ALA A N 1
ATOM 620 C CA . ALA A 1 76 ? -14.796 -10.865 -2.509 1.00 83.75 76 ALA A CA 1
ATOM 621 C C . ALA A 1 76 ? -15.726 -10.736 -1.283 1.00 83.75 76 ALA A C 1
ATOM 623 O O . ALA A 1 76 ? -15.560 -11.457 -0.289 1.00 83.75 76 ALA A O 1
ATOM 624 N N . PRO A 1 77 ? -16.733 -9.847 -1.332 1.00 79.94 77 PRO A N 1
ATOM 625 C CA . PRO A 1 77 ? -17.704 -9.737 -0.257 1.00 79.94 77 PRO A CA 1
ATOM 626 C C . PRO A 1 77 ? -18.436 -11.067 -0.076 1.00 79.94 77 PRO A C 1
ATOM 628 O O . PRO A 1 77 ? -18.899 -11.680 -1.037 1.00 79.94 77 PRO A O 1
ATOM 631 N N . VAL A 1 78 ? -18.577 -11.509 1.175 1.00 78.69 78 VAL A N 1
ATOM 632 C CA . VAL A 1 78 ? -19.340 -12.720 1.477 1.00 78.69 78 VAL A CA 1
ATOM 633 C C . VAL A 1 78 ? -20.819 -12.408 1.280 1.00 78.69 78 VAL A C 1
ATOM 635 O O . VAL A 1 78 ? -21.447 -11.789 2.140 1.00 78.69 78 VAL A O 1
ATOM 638 N N . THR A 1 79 ? -21.401 -12.849 0.169 1.00 74.31 79 THR A N 1
ATOM 639 C CA . THR A 1 79 ? -22.853 -12.829 0.010 1.00 74.31 79 THR A CA 1
ATOM 640 C C . THR A 1 79 ? -23.452 -13.806 1.021 1.00 74.31 79 THR A C 1
ATOM 642 O O . THR A 1 79 ? -23.109 -14.990 1.055 1.00 74.31 79 THR A O 1
ATOM 645 N N . GLN A 1 80 ? -24.314 -13.322 1.920 1.00 63.53 80 GLN A N 1
ATOM 646 C CA . GLN A 1 80 ? -25.226 -14.220 2.622 1.00 63.53 80 GLN A CA 1
ATOM 647 C C . GLN A 1 80 ? -26.193 -14.761 1.569 1.00 63.53 80 GLN A C 1
ATOM 649 O O . GLN A 1 80 ? -27.126 -14.067 1.180 1.00 63.53 80 GLN A O 1
ATOM 654 N N . GLU A 1 81 ? -25.937 -15.969 1.070 1.00 62.56 81 GLU A N 1
ATOM 655 C CA . GLU A 1 81 ? -27.010 -16.765 0.483 1.00 62.56 81 GLU A CA 1
ATOM 656 C C . GLU A 1 81 ? -28.035 -17.005 1.601 1.00 62.56 81 GLU A C 1
ATOM 658 O O . GLU A 1 81 ? -27.682 -17.529 2.664 1.00 62.56 81 GLU A O 1
ATOM 663 N N . ASN A 1 82 ? -29.249 -16.490 1.397 1.00 48.72 82 ASN A N 1
ATOM 664 C CA . ASN A 1 82 ? -30.423 -16.790 2.217 1.00 48.72 82 ASN A CA 1
ATOM 665 C C . ASN A 1 82 ? -30.962 -18.173 1.862 1.00 48.72 82 ASN A C 1
ATOM 667 O O . ASN A 1 82 ? -31.034 -18.461 0.646 1.00 48.72 82 ASN A O 1
#

Secondary structure (DSSP, 8-state):
----------EETTT------SSSPPEEEEEEEEE-TTS-EEEEEEEEE--S-HHHHHHGGGSEEEEEEEGGGSPPP-----

Organism: NCBI:txid53341

Solvent-accessible surface area (backbone atoms only — not comparable to full-atom values): 5257 Å² total; per-residue (Å²): 130,85,81,72,74,76,68,72,67,69,38,43,54,87,81,51,70,90,70,72,69,88,84,47,57,47,55,28,40,34,36,29,40,43,75,41,101,85,74,44,82,42,77,49,75,49,77,47,67,48,64,90,57,65,65,62,68,55,67,30,79,86,48,38,75,52,31,33,30,52,56,88,65,48,69,77,81,82,74,80,82,126